Protein AF-A0A4P8XXF5-F1 (afdb_monomer)

InterPro domains:
  IPR004291 Transposase IS66, central domain [PF03050] (21-105)
  IPR052344 Transposase-related protein [PTHR33678] (20-106)

pLDDT: mean 74.36, std 16.0, range [27.84, 91.25]

Mean predicted aligned error: 9.32 Å

Secondary structure (DSSP, 8-state):
-----TTSHHHHHHHHHHHHHHHHH--TTTSTT--HHHHHHHIIIIIHHHHHHHHHHHHH----TTSHHHHHHHHHHHHHHHHHHHHH-TT--SSTHHHHHHHS--

Radius of gyration: 16.36 Å; Cα contacts (8 Å, |Δi|>4): 65; chains: 1; bounding box: 44×20×58 Å

Solvent-accessible surface area (backbone atoms only — not comparable to full-atom values): 6238 Å² total; per-residue (Å²): 141,84,86,83,83,81,78,65,68,56,59,57,46,23,49,48,52,49,50,52,48,48,55,70,45,47,59,62,83,80,42,68,90,49,54,52,70,56,34,26,50,51,24,55,70,55,19,43,58,53,51,53,52,53,52,55,52,53,72,72,49,91,57,57,69,88,38,64,65,27,47,23,47,54,50,48,62,75,40,40,71,58,56,52,48,42,45,74,33,47,85,52,68,92,62,64,61,66,61,56,58,72,69,52,80,129

Structure (mmCIF, N/CA/C/O backbone):
data_AF-A0A4P8XXF5-F1
#
_entry.id   AF-A0A4P8XXF5-F1
#
loop_
_atom_site.group_PDB
_atom_site.id
_atom_site.type_symbol
_atom_site.label_atom_id
_atom_site.label_alt_id
_atom_site.label_comp_id
_atom_site.label_asym_id
_atom_site.label_entity_id
_atom_site.label_seq_id
_atom_site.pdbx_PDB_ins_code
_atom_site.Cartn_x
_atom_site.Cartn_y
_atom_site.Cartn_z
_atom_site.occupancy
_atom_site.B_iso_or_equiv
_atom_site.auth_seq_id
_atom_site.auth_comp_id
_atom_site.auth_asym_id
_atom_site.auth_atom_id
_atom_site.pdbx_PDB_model_num
ATOM 1 N N . MET A 1 1 ? 2.350 -4.888 -45.103 1.00 35.31 1 MET A N 1
ATOM 2 C CA . MET A 1 1 ? 2.800 -3.952 -44.049 1.00 35.31 1 MET A CA 1
ATOM 3 C C . MET A 1 1 ? 1.682 -3.803 -43.023 1.00 35.31 1 MET A C 1
ATOM 5 O O . MET A 1 1 ? 0.641 -3.257 -43.357 1.00 35.31 1 MET A O 1
ATOM 9 N N . ARG A 1 2 ? 1.821 -4.371 -41.820 1.00 27.84 2 ARG A N 1
ATOM 10 C CA . ARG A 1 2 ? 0.883 -4.150 -40.705 1.00 27.84 2 ARG A CA 1
ATOM 11 C C . ARG A 1 2 ? 1.712 -3.890 -39.451 1.00 27.84 2 ARG A C 1
ATOM 13 O O . ARG A 1 2 ? 2.346 -4.805 -38.938 1.00 27.84 2 ARG A O 1
ATOM 20 N N . ASN A 1 3 ? 1.729 -2.622 -39.053 1.00 29.08 3 ASN A N 1
ATOM 21 C CA . ASN A 1 3 ? 2.492 -2.077 -37.939 1.00 29.08 3 ASN A CA 1
ATOM 22 C C . ASN A 1 3 ? 1.947 -2.542 -36.578 1.00 29.08 3 ASN A C 1
ATOM 24 O O . ASN A 1 3 ? 0.738 -2.614 -36.357 1.00 29.08 3 ASN A O 1
ATOM 28 N N . ASP A 1 4 ? 2.896 -2.835 -35.690 1.00 38.41 4 ASP A N 1
ATOM 29 C CA . ASP A 1 4 ? 2.922 -2.544 -34.256 1.00 38.41 4 ASP A CA 1
ATOM 30 C C . ASP A 1 4 ? 1.721 -2.943 -33.383 1.00 38.41 4 ASP A C 1
ATOM 32 O O . ASP A 1 4 ? 0.818 -2.164 -33.083 1.00 38.41 4 ASP A O 1
ATOM 36 N N . LYS A 1 5 ? 1.810 -4.149 -32.804 1.00 33.47 5 LYS A N 1
ATOM 37 C CA . LYS A 1 5 ? 1.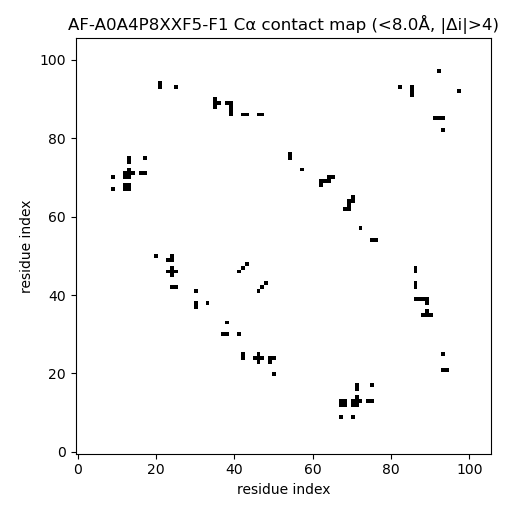074 -4.544 -31.583 1.00 33.47 5 LYS A CA 1
ATOM 38 C C . LYS A 1 5 ? 1.973 -4.643 -30.339 1.00 33.47 5 LYS A C 1
ATOM 40 O O . LYS A 1 5 ? 1.626 -5.332 -29.382 1.00 33.47 5 LYS A O 1
ATOM 45 N N . GLN A 1 6 ? 3.103 -3.934 -30.295 1.00 33.38 6 GLN A N 1
ATOM 46 C CA . GLN A 1 6 ? 4.058 -4.034 -29.178 1.00 33.38 6 GLN A CA 1
ATOM 47 C C . GLN A 1 6 ? 3.607 -3.321 -27.873 1.00 33.38 6 GLN A C 1
ATOM 49 O O . GLN A 1 6 ? 4.259 -3.463 -26.844 1.00 33.38 6 GLN A O 1
ATOM 54 N N . GLY A 1 7 ? 2.485 -2.585 -27.860 1.00 33.94 7 GLY A N 1
ATOM 55 C CA . GLY A 1 7 ? 2.128 -1.661 -26.762 1.00 33.94 7 GLY A CA 1
ATOM 56 C C . GLY A 1 7 ? 1.189 -2.159 -25.647 1.00 33.94 7 GLY A C 1
ATOM 57 O O . GLY A 1 7 ? 0.975 -1.431 -24.679 1.00 33.94 7 GLY A O 1
ATOM 58 N N . ARG A 1 8 ? 0.589 -3.357 -25.741 1.00 34.50 8 ARG A N 1
ATOM 59 C CA . ARG A 1 8 ? -0.433 -3.818 -24.763 1.00 34.50 8 ARG A CA 1
ATOM 60 C C . ARG A 1 8 ? 0.075 -4.774 -23.679 1.00 34.50 8 ARG A C 1
ATOM 62 O O . ARG A 1 8 ? -0.582 -4.935 -22.655 1.00 34.50 8 ARG A O 1
ATOM 69 N N . THR A 1 9 ? 1.241 -5.386 -23.862 1.00 37.16 9 THR A N 1
ATOM 70 C CA . THR A 1 9 ? 1.742 -6.451 -22.974 1.00 37.16 9 THR A CA 1
ATOM 71 C C . THR A 1 9 ? 2.548 -5.934 -21.780 1.00 37.16 9 THR A C 1
ATOM 73 O O . THR A 1 9 ? 2.637 -6.629 -20.772 1.00 37.16 9 THR A O 1
ATOM 76 N N . SER A 1 10 ? 3.097 -4.717 -21.842 1.00 46.72 10 SER A N 1
ATOM 77 C CA . SER A 1 10 ? 3.821 -4.088 -20.725 1.00 46.72 10 SER A CA 1
ATOM 78 C C . SER A 1 10 ? 2.877 -3.659 -19.599 1.00 46.72 10 SER A C 1
ATOM 80 O O . SER A 1 10 ? 3.105 -4.012 -18.443 1.00 46.72 10 SER A O 1
ATOM 82 N N . LYS A 1 11 ? 1.763 -2.991 -19.943 1.00 46.41 11 LYS A N 1
ATOM 83 C CA . LYS A 1 11 ? 0.748 -2.540 -18.977 1.00 46.41 11 LYS A CA 1
ATOM 84 C C . LYS A 1 11 ? 0.177 -3.688 -18.151 1.00 46.41 11 LYS A C 1
ATOM 86 O O . LYS A 1 11 ? 0.007 -3.501 -16.957 1.00 46.41 11 LYS A O 1
ATOM 91 N N . LEU A 1 12 ? -0.063 -4.859 -18.749 1.00 50.72 12 LEU A N 1
ATOM 92 C CA . LEU A 1 12 ? -0.667 -6.009 -18.066 1.00 50.72 12 LEU A CA 1
ATOM 93 C C . LEU A 1 12 ? 0.239 -6.595 -16.962 1.00 50.72 12 LEU A C 1
ATOM 95 O O . LEU A 1 12 ? -0.263 -7.020 -15.927 1.00 50.72 12 LEU A O 1
ATOM 99 N N . ASN A 1 13 ? 1.569 -6.558 -17.128 1.00 61.09 13 ASN A N 1
ATOM 100 C CA . ASN A 1 13 ? 2.507 -7.081 -16.122 1.00 61.09 13 ASN A CA 1
ATOM 101 C C . ASN A 1 13 ? 2.742 -6.083 -14.980 1.00 61.09 13 ASN A C 1
ATOM 103 O O . ASN A 1 13 ? 2.727 -6.479 -13.815 1.00 61.09 13 ASN A O 1
ATOM 107 N N . SER A 1 14 ? 2.880 -4.790 -15.298 1.00 64.19 14 SER A N 1
ATOM 108 C CA . SER A 1 14 ? 2.955 -3.733 -14.280 1.00 64.19 14 SER A CA 1
ATOM 109 C C . SER A 1 14 ? 1.658 -3.642 -13.473 1.00 64.19 14 SER A C 1
ATOM 111 O O . SER A 1 14 ? 1.709 -3.545 -12.250 1.00 64.19 14 SER A O 1
ATOM 113 N N . TRP A 1 15 ? 0.497 -3.751 -14.132 1.00 66.69 15 TRP A N 1
ATOM 114 C CA . TRP A 1 15 ? -0.806 -3.787 -13.461 1.00 66.69 15 TRP A CA 1
ATOM 115 C C . TRP A 1 15 ? -0.974 -5.003 -12.557 1.00 66.69 15 TRP A C 1
ATOM 117 O O . TRP A 1 15 ? -1.484 -4.858 -11.4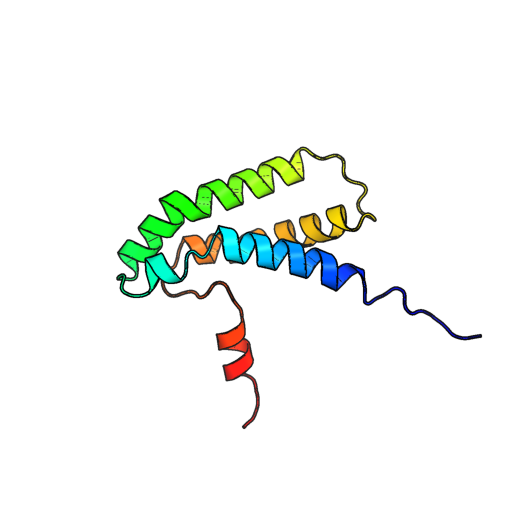51 1.00 66.69 15 TRP A O 1
ATOM 127 N N . ASN A 1 16 ? -0.548 -6.192 -12.988 1.00 71.38 16 ASN A N 1
ATOM 128 C CA . ASN A 1 16 ? -0.627 -7.386 -12.147 1.00 71.38 16 ASN A CA 1
ATOM 129 C C . ASN A 1 16 ? 0.259 -7.258 -10.907 1.00 71.38 16 ASN A C 1
ATOM 131 O O . ASN A 1 16 ? -0.201 -7.546 -9.807 1.00 71.38 16 ASN A O 1
ATOM 135 N N . CYS A 1 17 ? 1.490 -6.764 -11.061 1.00 67.75 17 CYS A N 1
ATOM 136 C CA . CYS A 1 17 ? 2.377 -6.517 -9.926 1.00 67.75 17 CYS A CA 1
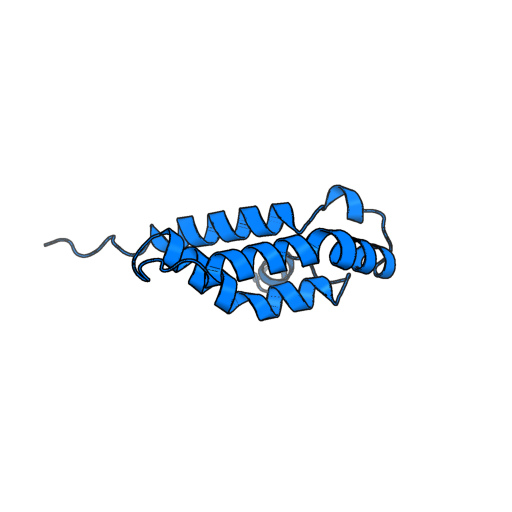ATOM 137 C C . CYS A 1 17 ? 1.786 -5.476 -8.967 1.00 67.75 17 CYS A C 1
ATOM 139 O O . CYS A 1 17 ? 1.807 -5.665 -7.753 1.00 67.75 17 CYS A O 1
ATOM 141 N N . PHE A 1 18 ? 1.198 -4.409 -9.512 1.00 69.44 18 PHE A N 1
ATOM 142 C CA . PHE A 1 18 ? 0.512 -3.401 -8.718 1.00 69.44 18 PHE A CA 1
ATOM 143 C C . PHE A 1 18 ? -0.692 -3.981 -7.980 1.00 69.44 18 PHE A C 1
ATOM 145 O O . PHE A 1 18 ? -0.809 -3.742 -6.789 1.00 69.44 18 PHE A O 1
ATOM 152 N N . ARG A 1 19 ? -1.541 -4.791 -8.628 1.00 73.69 19 ARG A N 1
ATOM 153 C CA . ARG A 1 19 ? -2.691 -5.449 -7.983 1.00 73.69 19 ARG A CA 1
ATOM 154 C C . ARG A 1 19 ? -2.283 -6.445 -6.906 1.00 73.69 19 ARG A C 1
ATOM 156 O O . ARG A 1 19 ? -2.951 -6.513 -5.881 1.00 73.69 19 ARG A O 1
ATOM 163 N N . LEU A 1 20 ? -1.208 -7.200 -7.122 1.00 71.94 20 LEU A N 1
ATOM 164 C CA . LEU A 1 20 ? -0.665 -8.112 -6.115 1.00 71.94 20 LEU A CA 1
ATOM 165 C C . LEU A 1 20 ? -0.158 -7.335 -4.902 1.00 71.94 20 LEU A C 1
ATOM 167 O O . LEU A 1 20 ? -0.507 -7.682 -3.778 1.00 71.94 20 LEU A O 1
ATOM 171 N N . LEU A 1 21 ? 0.572 -6.237 -5.123 1.00 74.94 21 LEU A N 1
ATOM 172 C CA . LEU A 1 21 ? 0.989 -5.354 -4.040 1.00 74.94 21 LEU A CA 1
ATOM 173 C C . LEU A 1 21 ? -0.220 -4.713 -3.347 1.00 74.94 21 LEU A C 1
ATOM 175 O O . LEU A 1 21 ? -0.289 -4.723 -2.127 1.00 74.94 21 LEU A O 1
ATOM 179 N N . GLN A 1 22 ? -1.207 -4.232 -4.105 1.00 75.56 22 GLN A N 1
ATOM 180 C CA . GLN A 1 22 ? -2.463 -3.685 -3.591 1.00 75.56 22 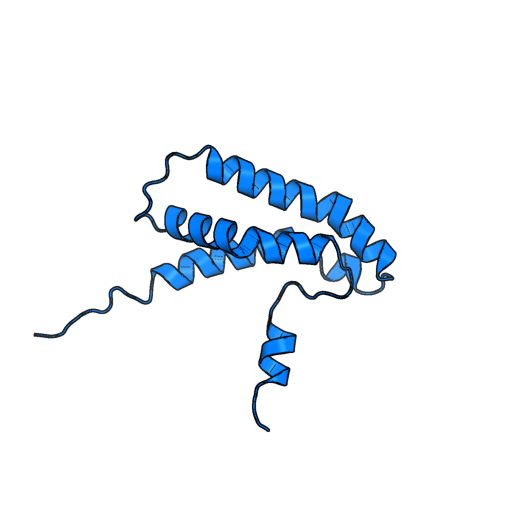GLN A CA 1
ATOM 181 C C . GLN A 1 22 ? -3.192 -4.687 -2.701 1.00 75.56 22 GLN A C 1
ATOM 183 O O . GLN A 1 22 ? -3.634 -4.331 -1.618 1.00 75.56 22 GLN A O 1
ATOM 188 N N . SER A 1 23 ? -3.287 -5.943 -3.138 1.00 74.81 23 SER A N 1
ATOM 189 C CA . SER A 1 23 ? -3.898 -7.025 -2.369 1.00 74.81 23 SER A CA 1
ATOM 190 C C . SER A 1 23 ? -3.087 -7.375 -1.123 1.00 74.81 23 SER A C 1
ATOM 192 O O . SER A 1 23 ? -3.679 -7.715 -0.105 1.00 74.81 23 SER A O 1
ATOM 194 N N . ALA A 1 24 ? -1.756 -7.304 -1.193 1.00 74.81 24 ALA A N 1
ATOM 195 C CA . ALA A 1 24 ? -0.882 -7.583 -0.059 1.00 74.81 24 ALA A CA 1
ATOM 196 C C . ALA A 1 24 ? -0.944 -6.470 0.998 1.00 74.81 24 ALA A C 1
ATOM 198 O O . ALA A 1 24 ? -0.908 -6.753 2.191 1.00 74.81 24 ALA A O 1
ATOM 199 N N . ILE A 1 25 ? -1.075 -5.209 0.571 1.00 76.69 25 ILE A N 1
ATOM 200 C CA . ILE A 1 25 ? -1.096 -4.055 1.477 1.00 76.69 25 ILE A CA 1
ATOM 201 C C . ILE A 1 25 ? -2.514 -3.602 1.862 1.00 76.69 25 ILE A C 1
ATOM 203 O O . ILE A 1 25 ? -2.667 -2.822 2.797 1.00 76.69 25 ILE A O 1
ATOM 207 N N . CYS A 1 26 ? -3.568 -4.053 1.181 1.00 71.50 26 CYS A N 1
ATOM 208 C CA . CYS A 1 26 ? -4.959 -3.723 1.500 1.00 71.50 26 CYS A CA 1
ATOM 209 C C . CYS A 1 26 ? -5.686 -4.959 2.026 1.00 71.50 26 CYS A C 1
ATOM 211 O O . CYS A 1 26 ? -6.315 -5.705 1.274 1.00 71.50 26 CYS A O 1
ATOM 213 N N . ASN A 1 27 ? -5.647 -5.156 3.345 1.00 75.44 27 ASN A N 1
ATOM 214 C CA . ASN A 1 27 ? -6.424 -6.212 3.978 1.00 75.44 27 ASN A CA 1
ATOM 215 C C . ASN A 1 27 ? -7.871 -5.748 4.204 1.00 75.44 27 ASN A C 1
ATOM 217 O O . ASN A 1 27 ? -8.278 -5.452 5.324 1.00 75.44 27 ASN A O 1
ATOM 221 N N . ARG A 1 28 ? -8.640 -5.635 3.111 1.00 75.50 28 ARG A N 1
ATOM 222 C CA . ARG A 1 28 ? -9.980 -5.015 3.085 1.00 75.50 28 ARG A CA 1
ATOM 223 C C . ARG A 1 28 ? -10.932 -5.585 4.148 1.00 75.50 28 ARG A C 1
ATOM 225 O O . ARG A 1 28 ? -11.699 -4.837 4.735 1.00 75.50 28 ARG A O 1
ATOM 232 N N . LYS A 1 29 ? -10.841 -6.892 4.423 1.00 78.62 29 LYS A N 1
ATOM 233 C CA . LYS A 1 29 ? -11.647 -7.575 5.451 1.00 78.62 29 LYS A CA 1
ATOM 234 C C . LYS A 1 29 ? -11.298 -7.138 6.873 1.00 78.62 29 LYS A C 1
ATOM 236 O O . LYS A 1 29 ? -12.170 -7.088 7.722 1.00 78.62 29 LYS A O 1
ATOM 241 N N . GLU A 1 30 ? -10.031 -6.834 7.131 1.00 78.31 30 GLU A N 1
ATOM 242 C CA . GLU A 1 30 ? -9.559 -6.441 8.459 1.00 78.31 30 GLU A CA 1
ATOM 243 C C . GLU A 1 30 ? -9.903 -4.987 8.797 1.00 78.31 30 GLU A C 1
ATOM 245 O O . GLU A 1 30 ? -9.953 -4.628 9.968 1.00 78.31 30 GLU A O 1
ATOM 250 N N . ILE A 1 31 ? -10.137 -4.155 7.781 1.00 83.38 31 ILE A N 1
ATOM 251 C CA . ILE A 1 31 ? -10.412 -2.721 7.932 1.00 83.38 31 ILE A CA 1
ATOM 252 C C . ILE A 1 31 ? -11.883 -2.347 7.701 1.00 83.38 31 ILE A C 1
ATOM 254 O O . ILE A 1 31 ? -12.203 -1.168 7.777 1.00 83.38 31 ILE A O 1
ATOM 258 N N . ALA A 1 32 ? -12.758 -3.317 7.403 1.00 80.94 32 ALA A N 1
ATOM 259 C CA . ALA A 1 32 ? -14.142 -3.068 6.986 1.00 80.94 32 ALA A CA 1
ATOM 260 C C . ALA A 1 32 ? -14.981 -2.334 8.048 1.00 80.94 32 ALA A C 1
ATOM 262 O O . ALA A 1 32 ? -15.721 -1.421 7.697 1.00 80.94 32 ALA A O 1
ATOM 263 N N . ASP A 1 33 ? -14.804 -2.686 9.325 1.00 85.94 33 ASP A N 1
ATOM 264 C CA . ASP A 1 33 ? -15.581 -2.145 10.452 1.00 85.94 33 ASP A CA 1
ATOM 265 C C . ASP A 1 33 ? -14.731 -1.287 11.410 1.00 85.94 33 ASP A C 1
ATOM 267 O O . ASP A 1 33 ? -15.115 -1.038 12.550 1.00 85.94 33 ASP A O 1
ATOM 271 N N . LYS A 1 34 ? -13.539 -0.863 10.970 1.00 86.00 34 LYS A N 1
ATOM 272 C CA . LYS A 1 34 ? -12.578 -0.119 11.797 1.00 86.00 34 LYS A CA 1
ATOM 273 C C . LYS A 1 34 ? -12.715 1.387 11.605 1.00 86.00 34 LYS A C 1
ATOM 275 O O . LYS A 1 34 ? -12.977 1.867 10.502 1.00 86.00 34 LYS A O 1
ATOM 280 N N . SER A 1 35 ? -12.462 2.147 12.665 1.00 90.44 35 SER A N 1
ATOM 281 C CA . SER A 1 35 ? -12.321 3.602 12.571 1.00 90.44 35 SER A CA 1
ATOM 282 C C . SER A 1 35 ? -11.098 3.991 11.733 1.00 90.44 35 SER A C 1
ATOM 284 O O . SER A 1 35 ? -10.145 3.223 11.596 1.00 90.44 35 SER A O 1
ATOM 286 N N . TYR A 1 36 ? -11.071 5.213 11.194 1.00 89.25 36 TYR A N 1
ATOM 287 C CA . TYR A 1 36 ? -9.940 5.668 10.375 1.00 89.25 36 TYR A CA 1
ATOM 288 C C . TYR A 1 36 ? -8.591 5.614 11.113 1.00 89.25 36 TYR A C 1
ATOM 290 O O . TYR A 1 36 ? -7.577 5.319 10.484 1.00 89.25 36 TYR A O 1
ATOM 298 N N . GLU A 1 37 ? -8.569 5.839 12.428 1.00 87.94 37 GLU A N 1
ATOM 299 C CA . GLU A 1 37 ? -7.356 5.721 13.251 1.00 87.94 37 GLU A CA 1
ATOM 300 C C . GLU A 1 37 ? -6.875 4.271 13.366 1.00 87.94 37 GLU A C 1
ATOM 302 O O . GLU A 1 37 ? -5.686 3.983 13.213 1.00 87.94 37 GLU A O 1
ATOM 307 N N . GLU A 1 38 ? -7.793 3.327 13.560 1.00 89.19 38 GLU A N 1
ATOM 308 C CA . GLU A 1 38 ? -7.455 1.904 13.598 1.00 89.19 38 GLU A CA 1
ATOM 309 C C . GLU A 1 38 ? -6.999 1.391 12.230 1.00 89.19 38 GLU A C 1
ATOM 311 O O . GLU A 1 38 ? -6.070 0.586 12.144 1.00 89.19 38 GLU A O 1
ATOM 316 N N . ILE A 1 39 ? -7.611 1.882 11.149 1.00 89.19 39 ILE A N 1
ATOM 317 C CA . ILE A 1 39 ? -7.178 1.597 9.778 1.00 89.19 39 ILE A CA 1
ATOM 318 C C . ILE A 1 39 ? -5.740 2.073 9.572 1.00 89.19 39 ILE A C 1
ATOM 320 O O . ILE A 1 39 ? -4.926 1.327 9.023 1.00 89.19 39 ILE A O 1
ATOM 324 N N . LEU A 1 40 ? -5.404 3.284 10.026 1.00 90.44 40 LEU A N 1
ATOM 325 C CA . LEU A 1 40 ? -4.040 3.808 9.957 1.00 90.44 40 LEU A CA 1
ATOM 326 C C . LEU A 1 40 ? -3.062 2.928 10.723 1.00 90.44 40 LEU A C 1
ATOM 328 O O . LEU A 1 40 ? -2.028 2.553 10.173 1.00 90.44 40 LEU A O 1
ATOM 332 N N . LYS A 1 41 ? -3.407 2.536 11.950 1.00 89.44 41 LYS A N 1
ATOM 333 C CA . LYS A 1 41 ? -2.566 1.653 12.760 1.00 89.44 41 LYS A CA 1
ATOM 334 C C . LYS A 1 41 ? -2.298 0.322 12.052 1.00 89.44 41 LYS A C 1
ATOM 336 O O . LYS A 1 41 ? -1.143 -0.062 11.888 1.00 89.44 41 LYS A O 1
ATOM 341 N N . VAL A 1 42 ? -3.342 -0.323 11.526 1.00 89.00 42 VAL A N 1
ATOM 342 C CA . VAL A 1 42 ? -3.213 -1.570 10.750 1.00 89.00 42 VAL A CA 1
ATOM 343 C C . VAL A 1 42 ? -2.326 -1.371 9.518 1.00 89.00 42 VAL A C 1
ATOM 345 O O . VAL A 1 42 ? -1.480 -2.215 9.221 1.00 89.00 42 VAL A O 1
ATOM 348 N N . ARG A 1 43 ? -2.479 -0.252 8.799 1.00 90.69 43 ARG A N 1
ATOM 349 C CA . ARG A 1 43 ? -1.652 0.057 7.623 1.00 90.69 43 ARG A CA 1
ATOM 350 C C . ARG A 1 43 ? -0.186 0.286 7.998 1.00 90.69 43 ARG A C 1
ATOM 352 O O . ARG A 1 43 ? 0.699 -0.205 7.302 1.00 90.69 43 ARG A O 1
ATOM 359 N N . GLN A 1 44 ? 0.093 0.983 9.093 1.00 90.25 44 GLN A N 1
ATOM 360 C CA . GLN A 1 44 ? 1.463 1.198 9.562 1.00 90.25 44 GLN A CA 1
ATOM 361 C C . GLN A 1 44 ? 2.123 -0.107 10.026 1.00 90.25 44 GLN A C 1
ATOM 363 O O . GLN A 1 44 ? 3.296 -0.329 9.738 1.00 90.25 44 GLN A O 1
ATOM 368 N N . GLU A 1 45 ? 1.377 -0.992 10.685 1.00 90.00 45 GLU A N 1
ATOM 369 C CA . GLU A 1 45 ? 1.907 -2.259 11.202 1.00 90.00 45 GLU A CA 1
ATOM 370 C C . GLU A 1 45 ? 2.079 -3.328 10.115 1.00 90.00 45 GLU A C 1
ATOM 372 O O . GLU A 1 45 ? 3.051 -4.079 10.139 1.00 90.00 45 GLU A O 1
ATOM 377 N N . LYS A 1 46 ? 1.151 -3.412 9.154 1.00 88.06 46 LYS A N 1
ATOM 378 C CA . LYS A 1 46 ? 1.115 -4.509 8.172 1.00 88.06 46 LYS A CA 1
ATOM 379 C C . LYS A 1 46 ? 1.477 -4.068 6.763 1.00 88.06 46 LYS A C 1
ATOM 381 O O . LYS A 1 46 ? 2.283 -4.706 6.095 1.00 88.06 46 LYS A O 1
ATOM 386 N N . SER A 1 47 ? 0.891 -2.972 6.300 1.00 90.19 47 SER A N 1
ATOM 387 C CA . SER A 1 47 ? 1.005 -2.526 4.908 1.00 90.19 47 SER A CA 1
ATOM 388 C C . SER A 1 47 ? 2.346 -1.845 4.620 1.00 90.19 47 SER A C 1
ATOM 390 O O . SER A 1 47 ? 2.953 -2.096 3.579 1.00 90.19 47 SER A O 1
ATOM 392 N N . LYS A 1 48 ? 2.833 -1.013 5.547 1.00 90.31 48 LYS A N 1
ATOM 393 C CA . LYS A 1 48 ? 4.114 -0.306 5.434 1.00 90.31 48 LYS A CA 1
ATOM 394 C C . LYS A 1 48 ? 5.324 -1.237 5.275 1.00 90.31 48 LYS A C 1
ATOM 396 O O . LYS A 1 48 ? 6.042 -1.050 4.293 1.00 90.31 48 LYS A O 1
ATOM 401 N N . PRO A 1 49 ? 5.553 -2.257 6.131 1.00 91.25 49 PRO A N 1
ATOM 402 C CA . PRO A 1 49 ? 6.723 -3.122 5.973 1.00 91.25 49 PRO A CA 1
ATOM 403 C C . PRO A 1 49 ? 6.713 -3.894 4.649 1.00 91.25 49 PRO A C 1
ATOM 405 O O . PRO A 1 49 ? 7.770 -4.110 4.064 1.00 91.25 49 PRO A O 1
ATOM 408 N N . ILE A 1 50 ? 5.537 -4.258 4.126 1.00 89.00 50 ILE A N 1
ATOM 409 C CA . ILE A 1 50 ? 5.409 -4.913 2.815 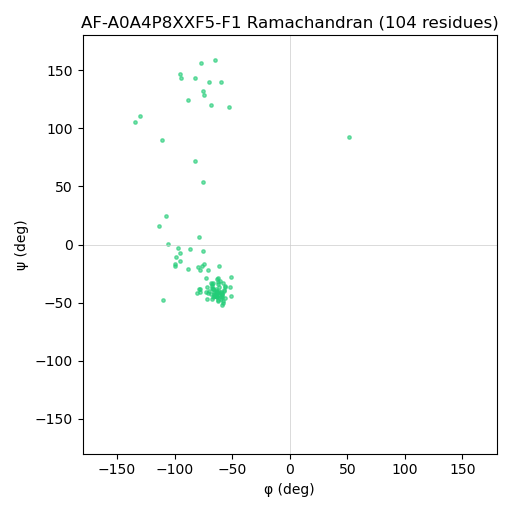1.00 89.00 50 ILE A CA 1
ATOM 410 C C . ILE A 1 50 ? 5.815 -3.957 1.687 1.00 89.00 50 ILE A C 1
ATOM 412 O O . ILE A 1 50 ? 6.550 -4.356 0.779 1.00 89.00 50 ILE A O 1
ATOM 416 N N . LEU A 1 51 ? 5.357 -2.700 1.733 1.00 88.25 51 LEU A N 1
ATOM 417 C CA . LEU A 1 51 ? 5.726 -1.687 0.743 1.00 88.25 51 LEU A CA 1
ATOM 418 C C . LEU A 1 51 ? 7.234 -1.412 0.774 1.00 88.25 51 LEU A C 1
ATOM 420 O O . LEU A 1 51 ? 7.882 -1.458 -0.271 1.00 88.25 51 LEU A O 1
ATOM 424 N N . ASP A 1 52 ? 7.792 -1.184 1.963 1.00 89.88 52 ASP A N 1
ATOM 425 C CA . ASP A 1 52 ? 9.214 -0.884 2.132 1.00 89.88 52 ASP A CA 1
ATOM 426 C C . ASP A 1 52 ? 10.092 -2.077 1.709 1.00 89.88 52 ASP A C 1
ATOM 428 O O . ASP A 1 52 ? 11.070 -1.893 0.984 1.00 89.88 52 ASP A O 1
ATOM 432 N N . ALA A 1 53 ? 9.714 -3.313 2.059 1.00 87.81 53 ALA A N 1
ATOM 433 C CA . ALA A 1 53 ? 10.417 -4.517 1.610 1.00 87.81 53 ALA A CA 1
ATOM 434 C C . ALA A 1 53 ? 10.364 -4.683 0.083 1.00 87.81 53 ALA A C 1
ATOM 436 O O . ALA A 1 53 ? 11.367 -5.038 -0.536 1.00 87.81 53 ALA A O 1
ATOM 437 N N . SER A 1 54 ? 9.218 -4.385 -0.535 1.00 84.19 54 SER A N 1
ATOM 438 C CA . SER A 1 54 ? 9.045 -4.471 -1.989 1.00 84.19 54 SER A CA 1
ATOM 439 C C . SER A 1 54 ? 9.915 -3.453 -2.727 1.00 84.19 54 SER A C 1
ATOM 441 O O . SER A 1 54 ? 10.547 -3.796 -3.725 1.00 84.19 54 SER A O 1
ATOM 443 N N . LEU A 1 55 ? 9.977 -2.215 -2.227 1.00 85.69 55 LEU A N 1
ATOM 444 C CA . LEU A 1 55 ? 10.820 -1.155 -2.785 1.00 85.69 55 LEU A CA 1
ATOM 445 C C . LEU A 1 55 ? 12.307 -1.461 -2.582 1.00 85.69 55 LEU A C 1
ATOM 447 O O . LEU A 1 55 ? 13.072 -1.418 -3.541 1.00 85.69 55 LEU A O 1
ATOM 451 N N . CYS A 1 56 ? 12.705 -1.863 -1.373 1.00 87.75 56 CYS A N 1
ATOM 452 C CA . CYS A 1 56 ? 14.087 -2.237 -1.076 1.00 87.75 56 CYS A CA 1
ATOM 453 C C . CYS A 1 56 ? 14.552 -3.417 -1.942 1.00 87.75 56 CYS A C 1
ATOM 455 O O . CYS A 1 56 ? 15.674 -3.421 -2.451 1.00 87.75 56 CYS A O 1
ATOM 457 N N . TRP A 1 57 ? 13.689 -4.417 -2.148 1.00 83.25 57 TRP A N 1
ATOM 458 C CA . TRP A 1 57 ? 13.996 -5.526 -3.044 1.00 83.25 57 TRP A CA 1
ATOM 459 C C . TRP A 1 57 ? 14.141 -5.052 -4.491 1.00 83.25 57 TRP A C 1
ATOM 461 O O . TRP A 1 57 ? 15.116 -5.420 -5.140 1.00 83.25 57 TRP A O 1
ATOM 471 N N . ALA A 1 58 ? 13.235 -4.194 -4.971 1.00 80.69 58 ALA A N 1
ATOM 472 C CA . ALA A 1 58 ? 13.292 -3.629 -6.318 1.00 80.69 58 ALA A CA 1
ATOM 473 C C . ALA A 1 58 ? 14.593 -2.854 -6.586 1.00 80.69 58 ALA A C 1
ATOM 475 O O . ALA A 1 58 ? 15.172 -2.990 -7.660 1.00 80.69 58 ALA A O 1
ATOM 476 N N . GLU A 1 59 ? 15.064 -2.066 -5.616 1.00 82.00 59 GLU A N 1
ATOM 477 C CA . GLU A 1 59 ? 16.293 -1.271 -5.739 1.00 82.00 59 GLU A CA 1
ATOM 478 C C . GLU A 1 59 ? 17.561 -2.122 -5.795 1.00 82.00 59 GLU A C 1
ATOM 480 O O . GLU A 1 59 ? 18.514 -1.766 -6.486 1.00 82.00 59 GLU A O 1
ATOM 485 N N . LYS A 1 60 ? 17.573 -3.260 -5.096 1.00 81.75 60 LYS A N 1
ATOM 486 C CA . LYS A 1 60 ? 18.719 -4.179 -5.079 1.00 81.75 60 LYS A CA 1
ATOM 487 C C . LYS A 1 60 ? 18.861 -4.990 -6.359 1.00 81.75 60 LYS A C 1
ATOM 489 O O . LYS A 1 60 ? 19.917 -5.578 -6.580 1.00 81.75 60 LYS A O 1
ATOM 494 N N . GLN A 1 61 ? 17.821 -5.059 -7.186 1.00 74.50 61 GLN A N 1
ATOM 495 C CA . GLN A 1 61 ? 17.893 -5.834 -8.411 1.00 74.50 61 GLN A CA 1
ATOM 496 C C . GLN A 1 61 ? 18.430 -5.006 -9.579 1.00 74.50 61 GLN A C 1
ATOM 498 O O . GLN A 1 61 ? 17.841 -4.003 -9.976 1.00 74.50 61 GLN A O 1
ATOM 503 N N . SER A 1 62 ? 19.505 -5.486 -10.213 1.00 63.41 62 SER A N 1
ATOM 504 C CA . SER A 1 62 ? 20.028 -4.962 -11.484 1.00 63.41 62 SER A CA 1
ATOM 505 C C . SER A 1 62 ? 19.152 -5.397 -12.668 1.00 63.41 62 SER A C 1
ATOM 507 O O . SER A 1 62 ? 19.590 -6.012 -13.641 1.00 63.41 62 SER A O 1
ATOM 509 N N . ILE A 1 63 ? 17.853 -5.129 -12.583 1.00 62.72 63 ILE A N 1
ATOM 510 C CA . ILE A 1 63 ? 16.916 -5.580 -13.603 1.00 62.72 63 ILE A CA 1
ATOM 511 C C . ILE A 1 63 ? 17.070 -4.724 -14.844 1.00 62.72 63 ILE A C 1
ATOM 513 O O . ILE A 1 63 ? 16.965 -3.499 -14.804 1.00 62.72 63 ILE A O 1
ATOM 517 N N . ALA A 1 64 ? 17.240 -5.396 -15.981 1.00 62.06 64 ALA A N 1
ATOM 518 C CA . ALA A 1 64 ? 17.182 -4.750 -17.276 1.00 62.06 64 ALA A CA 1
ATOM 519 C C . ALA A 1 64 ? 15.875 -3.949 -17.390 1.00 62.06 64 ALA A C 1
ATOM 521 O O . ALA A 1 64 ? 14.777 -4.517 -17.357 1.00 62.06 64 ALA A O 1
ATOM 522 N N . PHE A 1 65 ? 16.006 -2.631 -17.564 1.00 59.62 65 PHE A N 1
ATOM 523 C CA . PHE A 1 65 ? 14.910 -1.659 -17.670 1.00 59.62 65 PHE A CA 1
ATOM 524 C C . PHE A 1 65 ? 13.840 -2.055 -18.707 1.00 59.62 65 PHE A C 1
ATOM 526 O O . PHE A 1 65 ? 12.667 -1.729 -18.561 1.00 59.62 65 PHE A O 1
ATOM 533 N N . LYS A 1 66 ? 14.228 -2.821 -19.738 1.00 63.53 66 LYS A N 1
ATOM 534 C CA . LYS A 1 66 ? 13.339 -3.303 -20.810 1.00 63.53 66 LYS A CA 1
ATOM 535 C C . LYS A 1 66 ? 12.613 -4.619 -20.502 1.00 63.53 66 LYS A C 1
ATOM 537 O O . LYS A 1 66 ? 11.815 -5.078 -21.318 1.00 63.53 66 LYS A O 1
ATOM 542 N N . SER A 1 67 ? 12.882 -5.254 -19.364 1.00 76.50 67 SER A N 1
ATOM 543 C CA . SER A 1 67 ? 12.186 -6.479 -18.967 1.00 76.50 67 SER A CA 1
ATOM 544 C C . SER A 1 67 ? 10.783 -6.175 -18.428 1.00 76.50 67 SER A C 1
ATOM 546 O O . SER A 1 67 ? 10.503 -5.088 -17.919 1.00 76.50 67 SER A O 1
ATOM 548 N N . LYS A 1 68 ? 9.886 -7.167 -18.497 1.00 71.81 68 LYS A N 1
ATOM 549 C CA . LYS A 1 68 ? 8.524 -7.072 -17.937 1.00 71.81 68 LYS A CA 1
ATOM 550 C C . LYS A 1 68 ? 8.536 -6.733 -16.440 1.00 71.81 68 LYS A C 1
ATOM 552 O O . LYS A 1 68 ? 7.672 -5.997 -15.977 1.00 71.81 68 LYS A O 1
ATOM 557 N N . LEU A 1 69 ? 9.525 -7.256 -15.716 1.00 75.69 69 LEU A N 1
ATOM 558 C CA . LEU A 1 69 ? 9.728 -7.004 -14.294 1.00 75.69 69 LEU A CA 1
ATOM 559 C C . LEU A 1 69 ? 10.258 -5.582 -14.042 1.00 75.69 69 LEU A C 1
ATOM 561 O O . LEU A 1 69 ? 9.756 -4.890 -13.163 1.00 75.69 69 LEU A O 1
ATOM 565 N N . GLY A 1 70 ? 11.188 -5.104 -14.875 1.00 79.56 70 GLY A N 1
ATOM 566 C CA . GLY A 1 70 ? 11.695 -3.730 -14.814 1.00 79.56 70 GLY A CA 1
ATOM 567 C C . GLY A 1 70 ? 10.579 -2.699 -14.981 1.00 79.56 70 GLY A C 1
ATOM 568 O O . GLY A 1 70 ? 10.449 -1.793 -14.164 1.00 79.56 70 GLY A O 1
ATOM 569 N N . GLY A 1 71 ? 9.689 -2.905 -15.958 1.00 79.25 71 GLY A N 1
ATOM 570 C CA . GLY A 1 71 ? 8.513 -2.050 -16.146 1.00 79.25 71 GLY A CA 1
ATOM 571 C C . GLY A 1 71 ? 7.525 -2.071 -14.970 1.00 79.25 71 GLY A C 1
ATOM 572 O O . GLY A 1 71 ? 6.853 -1.070 -14.712 1.00 79.25 71 GLY A O 1
ATOM 573 N N . ALA A 1 72 ? 7.425 -3.181 -14.232 1.00 78.81 72 ALA A N 1
ATOM 574 C CA . ALA A 1 72 ? 6.617 -3.252 -13.015 1.00 78.81 72 ALA A CA 1
ATOM 575 C C . ALA A 1 72 ? 7.248 -2.445 -11.871 1.00 78.81 72 ALA A C 1
ATOM 577 O O . ALA A 1 72 ? 6.542 -1.694 -11.199 1.00 78.81 72 ALA A O 1
ATOM 578 N N . PHE A 1 73 ? 8.571 -2.513 -11.706 1.00 80.81 73 PHE A N 1
ATOM 579 C CA . PHE A 1 73 ? 9.279 -1.726 -10.695 1.00 80.81 73 PHE A CA 1
ATOM 580 C C . PHE A 1 73 ? 9.323 -0.240 -10.990 1.00 80.81 73 PHE A C 1
ATOM 582 O O . PHE A 1 73 ? 9.105 0.560 -10.085 1.00 80.81 73 PHE A O 1
ATOM 589 N N . THR A 1 74 ? 9.526 0.149 -12.249 1.00 81.25 74 THR A N 1
ATOM 590 C CA . THR A 1 74 ? 9.416 1.556 -12.645 1.00 81.25 74 THR A CA 1
ATOM 591 C C . THR A 1 74 ? 8.023 2.094 -12.326 1.00 81.25 74 THR A C 1
ATOM 593 O O . THR A 1 74 ? 7.896 3.180 -11.768 1.00 81.25 74 THR A O 1
ATOM 596 N N . TYR A 1 75 ? 6.970 1.321 -12.612 1.00 80.12 75 TYR A N 1
ATOM 597 C CA . TYR A 1 75 ? 5.609 1.711 -12.254 1.00 80.12 75 TYR A CA 1
ATOM 598 C C . TYR A 1 75 ? 5.417 1.820 -10.737 1.00 80.12 75 TYR A C 1
ATOM 600 O O . TYR A 1 75 ? 4.851 2.807 -10.272 1.00 80.12 75 TYR A O 1
ATOM 608 N N . LEU A 1 76 ? 5.904 0.845 -9.968 1.00 81.00 76 LEU A N 1
ATOM 609 C CA . LEU A 1 76 ? 5.835 0.867 -8.509 1.00 81.00 76 LEU A CA 1
ATOM 610 C C . LEU A 1 76 ? 6.516 2.115 -7.933 1.00 81.00 76 LEU A C 1
ATOM 612 O O . LEU A 1 76 ? 5.893 2.847 -7.170 1.00 81.00 76 LEU A O 1
ATOM 616 N N . LYS A 1 77 ? 7.749 2.401 -8.362 1.00 83.12 77 LYS A N 1
ATOM 617 C CA . LYS A 1 77 ? 8.529 3.562 -7.917 1.00 83.12 77 LYS A CA 1
ATOM 618 C C . LYS A 1 77 ? 7.845 4.882 -8.274 1.00 83.12 77 LYS A C 1
ATOM 620 O O . LYS A 1 77 ? 7.711 5.762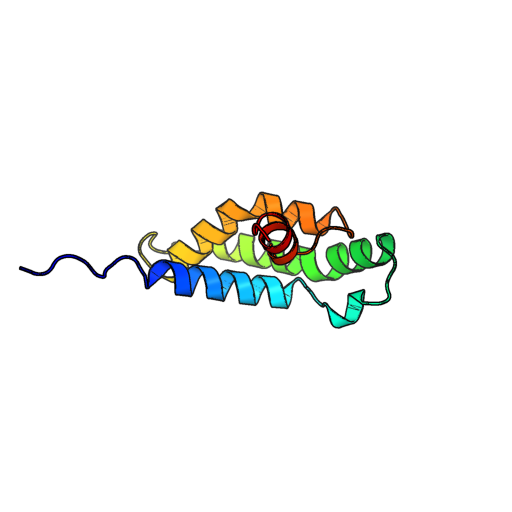 -7.432 1.00 83.12 77 LYS A O 1
ATOM 625 N N . ASN A 1 78 ? 7.308 4.998 -9.490 1.00 85.00 78 ASN A N 1
ATOM 626 C CA . ASN A 1 78 ? 6.557 6.188 -9.909 1.00 85.00 78 ASN A CA 1
ATOM 627 C C . ASN A 1 78 ? 5.285 6.417 -9.071 1.00 85.00 78 ASN A C 1
ATOM 629 O O . ASN A 1 78 ? 4.847 7.559 -8.913 1.00 85.00 78 ASN A O 1
ATOM 633 N N . ASN A 1 79 ? 4.690 5.344 -8.540 1.00 83.94 79 ASN A N 1
ATOM 634 C CA . ASN A 1 79 ? 3.478 5.397 -7.723 1.00 83.94 79 ASN A CA 1
ATOM 635 C C . ASN A 1 79 ? 3.738 5.384 -6.211 1.00 83.94 79 ASN A C 1
ATOM 637 O O . ASN A 1 79 ? 2.789 5.534 -5.442 1.00 83.94 79 ASN A O 1
ATOM 641 N N . GLU A 1 80 ? 4.991 5.262 -5.771 1.00 87.81 80 GLU A N 1
ATOM 642 C CA . GLU A 1 80 ? 5.369 5.186 -4.357 1.00 87.81 80 GLU A CA 1
ATOM 643 C C . GLU A 1 80 ? 4.761 6.329 -3.540 1.00 87.81 80 GLU A C 1
ATOM 645 O O . GLU A 1 80 ? 4.171 6.088 -2.491 1.00 87.81 80 GLU A O 1
ATOM 650 N N . LYS A 1 81 ? 4.806 7.562 -4.057 1.00 88.31 81 LYS A N 1
ATOM 651 C CA . LYS A 1 81 ? 4.221 8.736 -3.387 1.00 88.31 81 LYS A CA 1
ATOM 652 C C . LYS A 1 81 ? 2.727 8.575 -3.074 1.00 88.31 81 LYS A C 1
ATOM 654 O O . LYS A 1 81 ? 2.260 9.043 -2.041 1.00 88.31 81 LYS A O 1
ATOM 659 N N . TYR A 1 82 ? 1.970 7.916 -3.952 1.00 85.44 82 TYR A N 1
ATOM 660 C CA . TYR A 1 82 ? 0.538 7.683 -3.755 1.00 85.44 82 TYR A CA 1
ATOM 661 C C . TYR A 1 82 ? 0.302 6.532 -2.777 1.00 85.44 82 TYR A C 1
ATOM 663 O O . TYR A 1 82 ? -0.576 6.623 -1.922 1.00 85.44 82 TYR A O 1
ATOM 671 N N . LEU A 1 83 ? 1.125 5.484 -2.859 1.00 86.31 83 LEU A N 1
ATOM 672 C CA . LEU A 1 83 ? 1.081 4.357 -1.930 1.00 86.31 83 LEU A CA 1
ATOM 673 C C . LEU A 1 83 ? 1.437 4.789 -0.503 1.00 86.31 83 LEU A C 1
ATOM 675 O O . LEU A 1 83 ? 0.764 4.371 0.431 1.00 86.31 83 LEU A O 1
ATOM 679 N N . ARG A 1 84 ? 2.424 5.675 -0.325 1.00 89.38 84 ARG A N 1
ATOM 68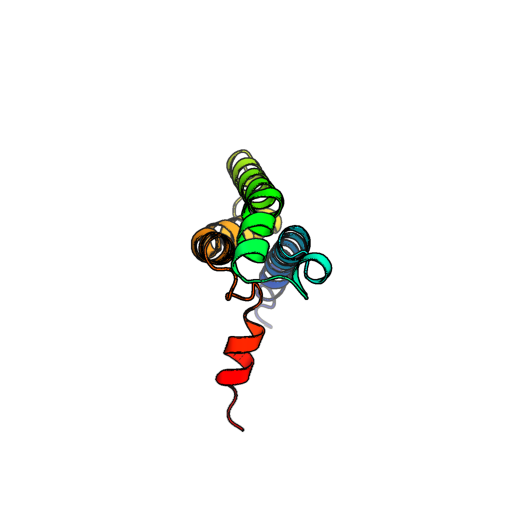0 C CA . ARG A 1 84 ? 2.774 6.241 0.987 1.00 89.38 84 ARG A CA 1
ATOM 681 C C . ARG A 1 84 ? 1.648 7.098 1.559 1.00 89.38 84 ARG A C 1
ATOM 683 O O . ARG A 1 84 ? 1.258 6.874 2.696 1.00 89.38 84 ARG A O 1
ATOM 690 N N . ARG A 1 85 ? 1.027 7.965 0.750 1.00 89.00 85 ARG A N 1
ATOM 691 C CA . ARG A 1 85 ? -0.162 8.731 1.171 1.00 89.00 85 ARG A CA 1
ATOM 692 C C . ARG A 1 85 ? -1.315 7.842 1.632 1.00 89.00 85 ARG A C 1
ATOM 694 O O . ARG A 1 85 ? -1.962 8.146 2.624 1.00 89.00 85 ARG A O 1
ATOM 701 N N . TYR A 1 86 ? -1.550 6.719 0.954 1.00 86.25 86 TYR A N 1
ATOM 702 C CA . TYR A 1 86 ? -2.545 5.736 1.391 1.00 86.25 86 TYR A CA 1
ATOM 703 C C . TYR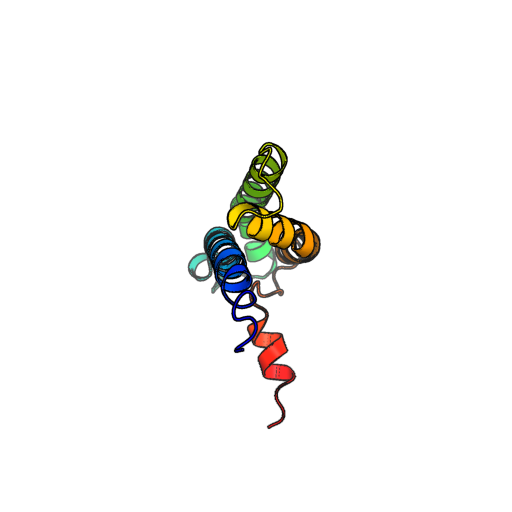 A 1 86 ? -2.237 5.155 2.787 1.00 86.25 86 TYR A C 1
ATOM 705 O O . TYR A 1 86 ? -3.158 4.838 3.538 1.00 86.25 86 TYR A O 1
ATOM 713 N N . LEU A 1 87 ? -0.965 5.033 3.174 1.00 88.19 87 LEU A N 1
ATOM 714 C CA . LEU A 1 87 ? -0.576 4.582 4.518 1.00 88.19 87 LEU A CA 1
ATOM 715 C C . LEU A 1 87 ? -0.756 5.663 5.597 1.00 88.19 87 LEU A C 1
ATOM 717 O O . LEU A 1 87 ? -0.787 5.329 6.780 1.00 88.19 87 LEU A O 1
ATOM 721 N N . GLU A 1 88 ? -0.856 6.929 5.196 1.00 87.69 88 GLU A N 1
ATOM 722 C CA . GLU A 1 88 ? -0.931 8.101 6.077 1.00 87.69 88 GLU A CA 1
ATOM 723 C C . GLU A 1 88 ? -2.360 8.625 6.268 1.00 87.69 88 GLU A C 1
ATOM 725 O O . GLU A 1 88 ? -2.620 9.323 7.244 1.00 87.69 88 GLU A O 1
ATOM 730 N N . ASP A 1 89 ? -3.301 8.258 5.388 1.00 86.81 89 ASP A N 1
ATOM 731 C CA . ASP A 1 89 ? -4.715 8.635 5.508 1.00 86.81 89 ASP A CA 1
ATOM 732 C C . ASP A 1 89 ? -5.656 7.423 5.365 1.00 86.81 89 ASP A C 1
ATOM 734 O O . ASP A 1 89 ? -5.848 6.865 4.279 1.00 86.81 89 ASP A O 1
ATOM 738 N N . GLY A 1 90 ? -6.297 7.043 6.478 1.00 83.56 90 GLY A N 1
ATOM 739 C CA . GLY A 1 90 ? -7.241 5.927 6.580 1.00 83.56 90 GLY A CA 1
ATOM 740 C C . GLY A 1 90 ? -8.490 6.078 5.706 1.00 83.56 90 GLY A C 1
ATOM 741 O O . GLY A 1 90 ? -9.137 5.078 5.401 1.00 83.56 90 GLY A O 1
ATOM 742 N N . ARG A 1 91 ? -8.807 7.300 5.258 1.00 84.81 91 ARG A N 1
ATOM 743 C CA . ARG A 1 91 ? -9.952 7.608 4.385 1.00 84.81 91 ARG A CA 1
ATOM 744 C C . ARG A 1 91 ? -9.674 7.293 2.920 1.00 84.81 91 ARG A C 1
ATOM 746 O O . ARG A 1 91 ? -10.608 7.193 2.126 1.00 84.81 91 ARG A O 1
ATOM 753 N N . LEU A 1 92 ? -8.401 7.180 2.543 1.00 84.50 92 LEU A N 1
ATOM 754 C CA . LEU A 1 92 ? -8.023 6.882 1.170 1.00 84.50 92 LEU A CA 1
ATOM 755 C C . LEU A 1 92 ? -8.274 5.408 0.861 1.00 84.50 92 LEU A C 1
ATOM 757 O O . LEU A 1 92 ? -7.859 4.511 1.603 1.00 84.50 92 LEU A O 1
ATOM 761 N N . GLU A 1 93 ? -8.922 5.174 -0.276 1.00 79.94 93 GLU A N 1
ATOM 762 C CA . GLU A 1 93 ? -8.972 3.865 -0.910 1.00 79.94 93 GLU A CA 1
ATOM 763 C C . GLU A 1 93 ? -7.702 3.654 -1.726 1.00 79.94 93 GLU A C 1
ATOM 765 O O . GLU A 1 93 ? -7.159 4.578 -2.333 1.00 79.94 93 GLU A O 1
ATOM 770 N N . ILE A 1 94 ? -7.214 2.417 -1.730 1.00 75.75 94 ILE A N 1
ATOM 771 C CA . ILE A 1 94 ? -6.015 2.079 -2.486 1.00 75.75 94 ILE A CA 1
ATOM 772 C C . ILE A 1 94 ? -6.283 2.049 -3.991 1.00 75.75 94 ILE A C 1
ATOM 774 O O . ILE A 1 94 ? -5.369 2.266 -4.786 1.00 75.75 94 ILE A O 1
ATOM 778 N N . ASP A 1 95 ? -7.523 1.738 -4.376 1.00 71.81 95 ASP A N 1
ATOM 779 C CA . ASP A 1 95 ? -7.960 1.663 -5.758 1.00 71.81 95 ASP A CA 1
ATOM 780 C C . ASP A 1 95 ? -8.591 2.990 -6.208 1.00 71.81 95 ASP A C 1
ATOM 782 O O . ASP A 1 95 ? -9.259 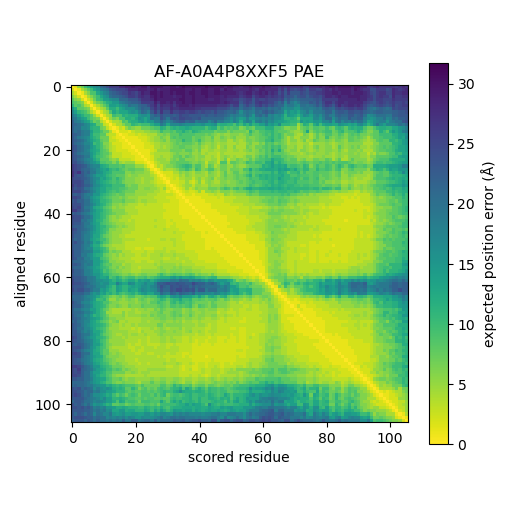3.688 -5.452 1.00 71.81 95 ASP A O 1
ATOM 786 N N . ASN A 1 96 ? -8.343 3.363 -7.465 1.00 67.62 96 ASN A N 1
ATOM 787 C CA . ASN A 1 96 ? -8.833 4.616 -8.045 1.00 67.62 96 ASN A CA 1
ATOM 788 C C . ASN A 1 96 ? -10.317 4.532 -8.454 1.00 67.62 96 ASN A C 1
ATOM 790 O O . ASN A 1 96 ? -10.848 5.457 -9.068 1.00 67.62 96 ASN A O 1
ATOM 794 N N . ASN A 1 97 ? -11.008 3.430 -8.132 1.00 68.75 97 ASN A N 1
ATOM 795 C CA . ASN A 1 97 ? -12.357 3.170 -8.635 1.00 68.75 97 ASN A CA 1
ATOM 796 C C . ASN A 1 97 ? -13.349 4.236 -8.173 1.00 68.75 97 ASN A C 1
ATOM 798 O O . ASN A 1 97 ? -14.278 4.569 -8.908 1.00 68.75 97 ASN A O 1
ATOM 802 N N . ARG A 1 98 ? -13.177 4.777 -6.959 1.00 63.84 98 ARG A N 1
ATOM 803 C CA . ARG A 1 98 ? -14.014 5.875 -6.466 1.00 63.84 98 ARG A CA 1
ATOM 804 C C . ARG A 1 98 ? -13.864 7.122 -7.329 1.00 63.84 98 ARG A C 1
ATOM 806 O O . ARG A 1 98 ? -14.880 7.664 -7.741 1.00 63.84 98 ARG A O 1
ATOM 813 N N . ALA A 1 99 ? -12.639 7.537 -7.649 1.00 58.78 99 ALA A N 1
ATOM 814 C CA . ALA A 1 99 ? -12.425 8.695 -8.512 1.00 58.78 99 ALA A CA 1
ATOM 815 C C . ALA A 1 99 ? -12.943 8.432 -9.933 1.00 58.78 99 ALA A C 1
ATOM 817 O O . ALA A 1 99 ? -13.661 9.258 -10.478 1.00 58.78 99 ALA A O 1
ATOM 818 N N . GLU A 1 100 ? -12.672 7.260 -10.511 1.00 70.31 100 GLU A N 1
ATOM 819 C CA . GLU A 1 100 ? -13.139 6.908 -11.861 1.00 70.31 100 GLU A CA 1
ATOM 820 C C . GLU A 1 100 ? -14.666 6.884 -11.981 1.00 70.31 100 GLU A C 1
ATOM 822 O O . GLU A 1 100 ? -15.204 7.302 -13.005 1.00 70.31 100 GLU A O 1
ATOM 827 N N . ARG A 1 101 ? -15.377 6.434 -10.939 1.00 68.88 101 ARG A N 1
ATOM 828 C CA . ARG A 1 101 ? -16.845 6.504 -10.886 1.00 68.88 101 ARG A CA 1
ATOM 829 C C . ARG A 1 101 ? -17.354 7.941 -10.808 1.00 68.88 101 ARG A C 1
ATOM 831 O O . ARG A 1 101 ? -18.347 8.240 -11.454 1.00 68.88 101 ARG A O 1
ATOM 838 N N . SER A 1 102 ? -16.673 8.818 -10.074 1.00 65.38 102 SER A N 1
ATOM 839 C CA . SER A 1 102 ? -17.080 10.221 -9.917 1.00 65.38 102 SER A CA 1
ATOM 840 C C . SER A 1 102 ? -16.897 11.075 -11.174 1.00 65.38 102 SER A C 1
ATOM 842 O O . SER A 1 102 ? -17.523 12.122 -11.283 1.00 65.38 102 SER A O 1
ATOM 844 N N . ILE A 1 103 ? -16.019 10.666 -12.098 1.00 72.81 103 ILE A N 1
ATOM 845 C CA . ILE A 1 103 ? -15.708 11.422 -13.326 1.00 72.81 103 ILE A CA 1
ATOM 846 C C . ILE A 1 103 ? -16.481 10.863 -14.534 1.00 72.81 103 ILE A C 1
ATOM 848 O O . ILE A 1 103 ? -16.497 11.482 -15.598 1.00 72.81 103 ILE A O 1
ATOM 852 N N . LYS A 1 104 ? -17.126 9.693 -14.408 1.00 61.47 104 LYS A N 1
ATOM 853 C CA . LYS A 1 104 ? -17.986 9.177 -15.478 1.00 61.47 104 LYS A CA 1
ATOM 854 C C . LYS A 1 104 ? -19.224 10.074 -15.592 1.00 61.47 104 LYS A C 1
ATOM 856 O O . LYS A 1 104 ? -19.949 10.188 -14.605 1.00 61.47 104 LYS A O 1
ATOM 861 N N . PRO A 1 105 ? -19.466 10.703 -16.757 1.00 67.56 105 PRO A N 1
ATOM 862 C CA . PRO A 1 105 ? -20.729 11.388 -16.985 1.00 67.56 105 PRO A CA 1
ATOM 863 C C . PRO A 1 105 ? -21.869 10.367 -16.871 1.00 67.56 105 PRO A C 1
ATOM 865 O O . PRO A 1 105 ? -21.699 9.215 -17.285 1.00 67.56 105 PRO A O 1
ATOM 868 N N . LEU A 1 106 ? -22.968 10.793 -16.240 1.00 67.56 106 LEU A N 1
ATOM 869 C CA . LEU A 1 106 ? -24.209 10.022 -16.127 1.00 67.56 106 LEU A CA 1
ATOM 870 C C . LEU A 1 106 ? -24.778 9.683 -17.509 1.00 67.56 106 LEU A C 1
ATOM 872 O O . LEU A 1 106 ? -24.671 10.546 -18.411 1.00 67.56 106 LEU A O 1
#

Foldseek 3Di:
DDDDPPPPPLCVLLVVLLVVLLVQQCPVVVCVPDDFVVLLVSNVVGSVVSLVVVLVVLVPDPDDCPDSVVSNNVSSVVCVVVSVVCSVTSPDDPDCVVVVVVPDDD

Organism: NCBI:txid2564099

Sequence (106 aa):
MRNDKQGRTSKLNSWNCFRLLQSAICNRKEIADKSYEEILKVRQEKSKPILDASLCWAEKQSIAFKSKLGGAFTYLKNNEKYLRRYLEDGRLEIDNNRAERSIKPL